Protein AF-A0A7X6WE53-F1 (afdb_monomer_lite)

Sequence (75 aa):
MWDNKVIEESMVIKLDNYLPEYPKFNKLIRRAPKREFTLTQYETEIALKNALRYVPEELHDVLAPEFLEELLTTG

pLDDT: mean 91.14, std 5.87, range [60.88, 97.69]

Foldseek 3Di:
DDDLVNVVVPDPDADDQDDDPDDDDDPVDDDDDADDQPDDPVVLVVVLVVVCSRHDPSCSVPVSVVVSCCSVPRD

Radius of gyration: 14.94 Å; chains: 1; bounding box: 34×35×29 Å

Structure (mmCIF, N/CA/C/O backbone):
data_AF-A0A7X6WE53-F1
#
_entry.id   AF-A0A7X6WE53-F1
#
loop_
_atom_site.group_PDB
_atom_site.id
_atom_site.type_symbol
_atom_site.label_atom_id
_atom_site.label_alt_id
_atom_site.label_comp_id
_atom_site.label_asym_id
_atom_site.label_entity_id
_atom_site.label_seq_id
_atom_site.pdbx_PDB_ins_code
_atom_site.Cartn_x
_atom_site.Cartn_y
_atom_site.Cartn_z
_atom_site.occupancy
_atom_site.B_iso_or_equiv
_atom_site.auth_seq_id
_atom_site.auth_comp_id
_atom_site.auth_asym_id
_atom_site.auth_atom_id
_atom_site.pdbx_PDB_model_num
ATOM 1 N N . MET A 1 1 ? 18.850 13.718 -5.317 1.00 60.88 1 MET A N 1
ATOM 2 C CA . MET A 1 1 ? 17.704 12.787 -5.326 1.00 60.88 1 MET A CA 1
ATOM 3 C C . MET A 1 1 ? 18.061 11.696 -6.315 1.00 60.88 1 MET A C 1
ATOM 5 O O . MET A 1 1 ? 18.591 12.040 -7.363 1.00 60.88 1 MET A O 1
ATOM 9 N N . TRP A 1 2 ? 17.942 10.427 -5.932 1.00 74.38 2 TRP A N 1
ATOM 10 C CA . TRP A 1 2 ? 18.285 9.315 -6.821 1.00 74.38 2 TRP A CA 1
ATOM 11 C C . TRP A 1 2 ? 17.135 9.145 -7.810 1.00 74.38 2 TRP A C 1
ATOM 13 O O . TRP A 1 2 ? 15.980 9.249 -7.406 1.00 74.38 2 TRP A O 1
ATOM 23 N N . ASP A 1 3 ? 17.463 8.975 -9.084 1.00 85.50 3 ASP A N 1
ATOM 24 C CA . ASP A 1 3 ? 16.479 8.743 -10.136 1.00 85.50 3 ASP A CA 1
ATOM 25 C C . ASP A 1 3 ? 15.991 7.289 -10.071 1.00 85.50 3 ASP A C 1
ATOM 27 O O . ASP A 1 3 ? 16.793 6.381 -9.831 1.00 85.50 3 ASP A O 1
ATOM 31 N N . ASN A 1 4 ? 14.695 7.057 -10.279 1.00 82.81 4 ASN A N 1
ATOM 32 C CA . ASN A 1 4 ? 14.107 5.721 -10.149 1.00 82.81 4 ASN A CA 1
ATOM 33 C C . ASN A 1 4 ? 14.688 4.749 -11.180 1.00 82.81 4 ASN A C 1
ATOM 35 O O . ASN A 1 4 ? 14.912 3.583 -10.861 1.00 82.81 4 ASN A O 1
ATOM 39 N N . LYS A 1 5 ? 15.093 5.257 -12.347 1.00 84.56 5 LYS A N 1
ATOM 40 C CA . LYS A 1 5 ? 15.839 4.493 -13.349 1.00 84.56 5 LYS A CA 1
ATOM 41 C C . LYS A 1 5 ? 17.203 4.009 -12.844 1.00 84.56 5 LYS A C 1
ATOM 43 O O . LYS A 1 5 ? 17.581 2.865 -13.067 1.00 84.56 5 LYS A O 1
ATOM 48 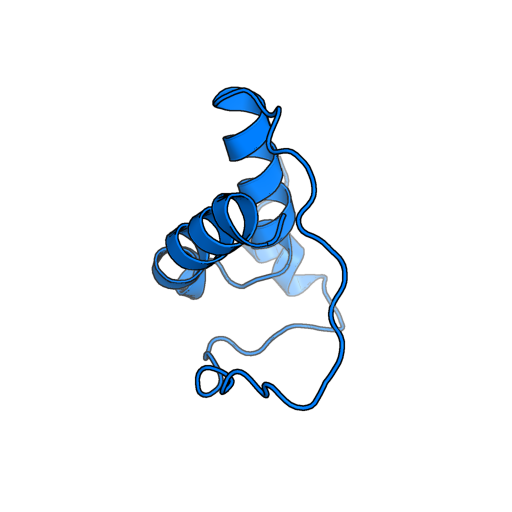N N . VAL A 1 6 ? 17.937 4.853 -12.116 1.00 86.25 6 VAL A N 1
ATOM 49 C CA . VAL A 1 6 ? 19.245 4.487 -11.537 1.00 86.25 6 VAL A CA 1
ATOM 50 C C . VAL A 1 6 ? 19.075 3.442 -10.434 1.00 86.25 6 VAL A C 1
ATOM 52 O O . VAL A 1 6 ? 19.869 2.506 -10.330 1.00 86.25 6 VAL A O 1
ATOM 55 N N . ILE A 1 7 ? 18.030 3.587 -9.614 1.00 84.94 7 ILE A N 1
ATOM 56 C CA . ILE A 1 7 ? 17.680 2.604 -8.584 1.00 84.94 7 ILE A CA 1
ATOM 57 C C . ILE A 1 7 ? 17.369 1.264 -9.248 1.00 84.94 7 ILE A C 1
ATOM 59 O O . ILE A 1 7 ? 17.959 0.252 -8.870 1.00 84.94 7 ILE A O 1
ATOM 63 N N . GLU A 1 8 ? 16.514 1.271 -10.270 1.00 84.62 8 GLU A N 1
ATOM 64 C CA . GLU A 1 8 ? 16.158 0.083 -11.032 1.00 84.62 8 GLU A CA 1
ATOM 65 C C . GLU A 1 8 ? 17.402 -0.579 -11.632 1.00 84.62 8 GLU A C 1
ATOM 67 O O . GLU A 1 8 ? 17.609 -1.770 -11.426 1.00 84.62 8 GLU A O 1
ATOM 72 N N . GLU A 1 9 ? 18.269 0.157 -12.329 1.00 87.06 9 GLU A N 1
ATOM 73 C CA . GLU A 1 9 ? 19.509 -0.370 -12.921 1.00 87.06 9 GLU A CA 1
ATOM 74 C C . GLU A 1 9 ? 20.436 -1.025 -11.882 1.00 87.06 9 GLU A C 1
ATOM 76 O O . GLU A 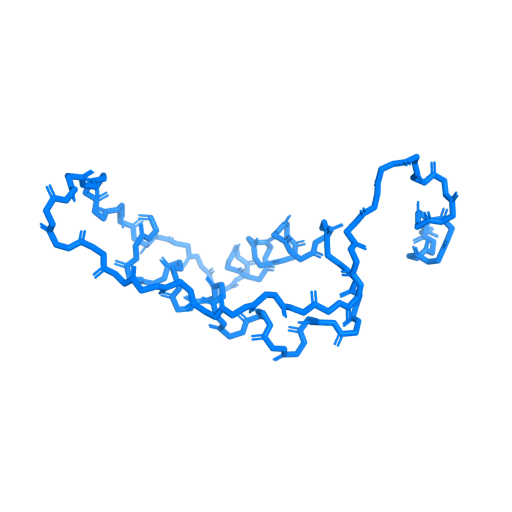1 9 ? 21.068 -2.038 -12.183 1.00 87.06 9 GLU A O 1
ATOM 81 N N . SER A 1 10 ? 20.477 -0.502 -10.652 1.00 87.88 10 SER A N 1
ATOM 82 C CA . SER A 1 10 ? 21.310 -1.038 -9.565 1.00 87.88 10 SER A CA 1
ATOM 83 C C . SER A 1 10 ? 20.756 -2.299 -8.880 1.00 87.88 10 SER A C 1
ATOM 85 O O . SER A 1 10 ? 21.488 -2.976 -8.153 1.00 87.88 10 SER A O 1
ATOM 87 N N . MET A 1 11 ? 19.478 -2.634 -9.087 1.00 85.06 11 MET A N 1
ATOM 88 C CA . MET A 1 11 ? 18.837 -3.785 -8.448 1.00 85.06 11 MET A CA 1
ATOM 89 C C . MET A 1 11 ? 19.182 -5.098 -9.163 1.00 85.06 11 MET A C 1
ATOM 91 O O . MET A 1 11 ? 18.940 -5.259 -10.356 1.00 85.06 11 MET A O 1
ATOM 95 N N . VAL A 1 12 ? 19.693 -6.079 -8.411 1.00 88.06 12 VAL A N 1
ATOM 96 C CA . VAL A 1 12 ? 19.968 -7.440 -8.920 1.00 88.06 12 VAL A CA 1
ATOM 97 C C . VAL A 1 12 ? 18.686 -8.270 -9.037 1.00 88.06 12 VAL A C 1
ATOM 99 O O . VAL A 1 12 ? 18.565 -9.108 -9.925 1.00 88.06 12 VAL A O 1
ATOM 102 N N . ILE A 1 13 ? 17.726 -8.036 -8.139 1.00 86.69 13 ILE A N 1
ATOM 103 C CA . ILE A 1 13 ? 16.420 -8.698 -8.119 1.00 86.69 13 ILE A CA 1
ATOM 104 C C . ILE A 1 13 ? 15.373 -7.638 -8.429 1.00 86.69 13 ILE A C 1
ATOM 106 O O . ILE A 1 13 ? 15.297 -6.633 -7.723 1.00 86.69 13 ILE A O 1
ATOM 110 N N . LYS A 1 14 ? 14.577 -7.876 -9.470 1.00 84.12 14 LYS A N 1
ATOM 111 C CA . LYS A 1 14 ? 13.515 -6.976 -9.922 1.00 84.12 14 LYS A CA 1
ATOM 112 C C . LYS A 1 14 ? 12.226 -7.761 -10.098 1.00 84.12 14 LYS A C 1
ATOM 114 O O . LYS A 1 14 ? 12.266 -8.963 -10.359 1.00 84.12 14 LYS A O 1
ATOM 119 N N . LEU A 1 15 ? 1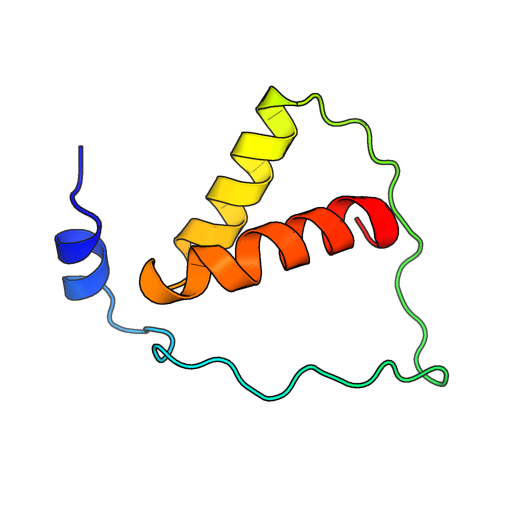1.107 -7.073 -9.930 1.00 88.25 15 LEU A N 1
ATOM 120 C CA . LEU A 1 15 ? 9.815 -7.591 -10.352 1.00 88.25 15 LEU A CA 1
ATOM 121 C C . LEU A 1 15 ? 9.656 -7.374 -11.853 1.00 88.25 15 LEU A C 1
ATOM 123 O O . LEU A 1 15 ? 10.187 -6.408 -12.404 1.00 88.25 15 LEU A O 1
ATOM 127 N N . ASP A 1 16 ? 8.911 -8.268 -12.490 1.00 88.88 16 ASP A N 1
ATOM 128 C CA . ASP A 1 16 ? 8.496 -8.066 -13.868 1.00 88.88 16 ASP A CA 1
ATOM 129 C C . ASP A 1 16 ? 7.519 -6.881 -13.962 1.00 88.88 16 ASP A C 1
ATOM 131 O O . ASP A 1 16 ? 6.838 -6.523 -12.998 1.00 88.88 16 ASP A O 1
ATOM 135 N N . ASN A 1 17 ? 7.416 -6.284 -15.146 1.00 89.69 17 ASN A N 1
ATOM 136 C CA . ASN A 1 17 ? 6.528 -5.151 -15.410 1.00 89.69 17 ASN A CA 1
ATOM 137 C C . ASN A 1 17 ? 5.093 -5.566 -15.785 1.00 89.69 17 ASN A C 1
ATOM 139 O O . ASN A 1 17 ? 4.368 -4.800 -16.417 1.00 89.69 17 ASN A O 1
ATOM 143 N N . TYR A 1 18 ? 4.668 -6.773 -15.414 1.00 93.25 18 TYR A N 1
ATOM 144 C CA . TYR A 1 18 ? 3.299 -7.241 -15.601 1.00 93.25 18 TYR A CA 1
ATOM 145 C C . TYR A 1 18 ? 2.731 -7.766 -14.286 1.00 93.25 18 TYR A C 1
ATOM 147 O O . TYR A 1 18 ? 3.441 -8.328 -13.452 1.00 93.25 18 TYR A O 1
ATOM 155 N N . LEU A 1 19 ? 1.423 -7.589 -14.111 1.00 92.12 19 LEU A N 1
ATOM 156 C CA . LEU A 1 19 ? 0.715 -8.090 -12.940 1.00 92.12 19 LEU A CA 1
ATOM 157 C C . LEU A 1 19 ? 0.265 -9.538 -13.167 1.00 92.12 19 LEU A C 1
ATOM 159 O O . LEU A 1 19 ? -0.198 -9.871 -14.263 1.00 92.12 19 LEU A O 1
ATOM 163 N N . PRO A 1 20 ? 0.370 -10.405 -12.147 1.00 93.19 20 PRO A N 1
ATOM 164 C CA . PRO A 1 20 ? -0.263 -11.714 -12.186 1.00 93.19 20 PRO A CA 1
ATOM 165 C C . PRO A 1 20 ? -1.793 -11.578 -12.142 1.00 93.19 20 PRO A C 1
ATOM 167 O O . PRO A 1 20 ? -2.343 -10.508 -11.883 1.00 93.19 20 PRO A O 1
ATOM 170 N N . GLU A 1 21 ? -2.500 -12.689 -12.351 1.00 93.50 21 GLU A N 1
ATOM 171 C CA . GLU A 1 21 ? -3.943 -12.725 -12.109 1.00 93.50 21 GLU A CA 1
ATOM 172 C C . GLU A 1 21 ? -4.267 -12.412 -10.643 1.00 93.50 21 GLU A C 1
ATOM 174 O O . GLU A 1 21 ? -3.605 -12.902 -9.722 1.00 93.50 21 GLU A O 1
ATOM 179 N N . TYR A 1 22 ? -5.334 -11.639 -10.428 1.00 90.38 22 TYR A N 1
ATOM 180 C CA . TYR A 1 22 ? -5.760 -11.259 -9.088 1.00 90.38 22 TYR A CA 1
ATOM 181 C C . TYR A 1 22 ? -6.120 -12.500 -8.247 1.00 90.38 22 TYR A C 1
ATOM 183 O O . TYR A 1 22 ? -6.909 -13.350 -8.691 1.00 90.38 22 TYR A O 1
ATOM 191 N N . PRO A 1 23 ? -5.575 -12.641 -7.026 1.00 91.00 23 PRO A N 1
ATOM 192 C CA . PRO A 1 23 ? -5.760 -13.846 -6.234 1.00 91.00 23 PRO A CA 1
ATOM 193 C C . PRO A 1 23 ? -7.209 -13.999 -5.753 1.00 91.00 23 PRO A C 1
ATOM 195 O O . PRO A 1 23 ? -7.867 -13.057 -5.315 1.00 91.00 23 PRO A O 1
ATOM 198 N N . LYS A 1 24 ? -7.715 -15.237 -5.756 1.00 92.00 24 LYS A N 1
ATOM 199 C CA . LYS A 1 24 ? -9.046 -15.543 -5.208 1.00 92.00 24 LYS A CA 1
ATOM 200 C C . LYS A 1 24 ? -9.002 -15.643 -3.685 1.00 92.00 24 LYS A C 1
ATOM 202 O O . LYS A 1 24 ? -8.180 -16.366 -3.118 1.00 92.00 24 LYS A O 1
ATOM 207 N N . PHE A 1 25 ? -9.954 -14.998 -3.013 1.00 89.25 25 PHE A N 1
ATOM 208 C CA . PHE A 1 25 ? -10.090 -15.100 -1.561 1.00 89.25 25 PHE A CA 1
ATOM 209 C C . PHE A 1 25 ? -10.515 -16.515 -1.129 1.00 89.25 25 PHE A C 1
ATOM 211 O O . PHE A 1 25 ? -11.611 -16.981 -1.445 1.00 89.25 25 PHE A O 1
ATOM 218 N N . ASN A 1 26 ? -9.664 -17.195 -0.356 1.00 92.56 26 ASN A N 1
ATOM 219 C CA . ASN A 1 26 ? -9.949 -18.525 0.183 1.00 92.56 26 ASN A CA 1
ATOM 220 C C . ASN A 1 26 ? -10.514 -18.444 1.612 1.00 92.56 26 ASN A C 1
ATOM 222 O O . ASN A 1 26 ? -9.777 -18.193 2.566 1.00 92.56 26 ASN A O 1
ATOM 226 N N . LYS A 1 27 ? -11.816 -18.726 1.759 1.00 91.44 27 LYS A N 1
ATOM 227 C CA . LYS A 1 27 ? -12.544 -18.678 3.043 1.00 91.44 27 LYS A CA 1
ATOM 228 C C . LYS A 1 27 ? -12.144 -19.768 4.045 1.00 91.44 27 LYS A C 1
ATOM 230 O O . LYS A 1 27 ? -12.497 -19.660 5.214 1.00 91.44 27 LYS A O 1
ATOM 235 N N . LEU A 1 28 ? -11.444 -20.817 3.610 1.00 94.69 28 LEU A N 1
ATOM 236 C CA . LEU A 1 28 ? -11.038 -21.928 4.479 1.00 94.69 28 LEU A CA 1
ATOM 237 C C . LEU A 1 28 ? -9.756 -21.626 5.271 1.00 94.69 28 LEU A C 1
ATOM 239 O O . LEU A 1 28 ? -9.419 -22.362 6.196 1.00 94.69 28 LEU A O 1
ATOM 243 N N . ILE A 1 29 ? -9.037 -20.552 4.926 1.00 93.31 29 ILE A N 1
ATOM 244 C CA . ILE A 1 29 ? -7.769 -20.173 5.557 1.00 93.31 29 ILE A CA 1
ATOM 245 C C . ILE A 1 29 ? -8.027 -19.077 6.595 1.00 93.31 29 ILE A C 1
ATOM 247 O O . ILE A 1 29 ? -8.602 -18.036 6.276 1.00 93.31 29 ILE A O 1
ATOM 251 N N . ARG A 1 30 ? -7.563 -19.277 7.838 1.00 94.12 30 ARG A N 1
ATOM 252 C CA . ARG A 1 30 ? -7.600 -18.211 8.852 1.00 94.12 30 ARG A CA 1
ATOM 253 C C . ARG A 1 30 ? -6.661 -17.067 8.464 1.00 94.12 30 ARG A C 1
ATOM 255 O O . ARG A 1 30 ? -5.524 -17.305 8.062 1.00 94.12 30 ARG A O 1
ATOM 262 N N . ARG A 1 31 ? -7.123 -15.829 8.639 1.00 90.62 31 ARG A N 1
ATOM 263 C CA . ARG A 1 31 ? -6.357 -14.597 8.400 1.00 90.62 31 ARG A CA 1
ATOM 264 C C . ARG A 1 31 ? -6.166 -13.826 9.703 1.00 90.62 31 ARG A C 1
ATOM 266 O O . ARG A 1 31 ? -6.865 -14.083 10.683 1.00 90.62 31 ARG A O 1
ATOM 273 N N . ALA A 1 32 ? -5.205 -12.908 9.704 1.00 93.12 32 ALA A N 1
ATOM 274 C CA . ALA A 1 32 ? -5.059 -11.952 10.792 1.00 93.12 32 ALA A CA 1
ATOM 275 C C . ALA A 1 32 ? -6.336 -11.093 10.917 1.00 93.12 32 ALA A C 1
ATOM 277 O O . ALA A 1 32 ? -7.015 -10.872 9.909 1.00 93.12 32 ALA A O 1
ATOM 278 N N . PRO A 1 33 ? -6.693 -10.636 12.129 1.00 91.81 33 PRO A N 1
ATOM 279 C CA . PRO A 1 33 ? -7.752 -9.650 12.287 1.00 91.81 33 PRO A CA 1
ATOM 280 C C . PRO A 1 33 ? -7.341 -8.327 11.632 1.00 91.81 33 PRO A C 1
ATOM 282 O O . PRO A 1 33 ? -6.153 -8.010 11.565 1.00 91.81 33 PRO A O 1
ATOM 285 N N . LYS A 1 34 ? -8.339 -7.551 11.203 1.00 91.31 34 LYS A N 1
ATOM 286 C CA . LYS A 1 34 ? -8.149 -6.178 10.733 1.00 91.31 34 LYS A CA 1
ATOM 287 C C . LYS A 1 34 ? -7.525 -5.331 11.852 1.00 91.31 34 LYS A C 1
ATOM 289 O O . LYS A 1 34 ? -8.040 -5.326 12.972 1.00 91.31 34 LYS A O 1
ATOM 294 N N . ARG A 1 35 ? -6.448 -4.616 11.552 1.00 91.06 35 ARG A N 1
ATOM 295 C CA . ARG A 1 35 ? -5.854 -3.559 12.375 1.00 91.06 35 ARG A CA 1
ATOM 296 C C . ARG A 1 35 ? -6.648 -2.268 12.213 1.00 91.06 35 ARG A C 1
ATOM 298 O O . ARG A 1 35 ? -7.295 -1.995 11.201 1.00 91.06 35 ARG A O 1
ATOM 305 N N . GLU A 1 36 ? -6.618 -1.464 13.262 1.00 89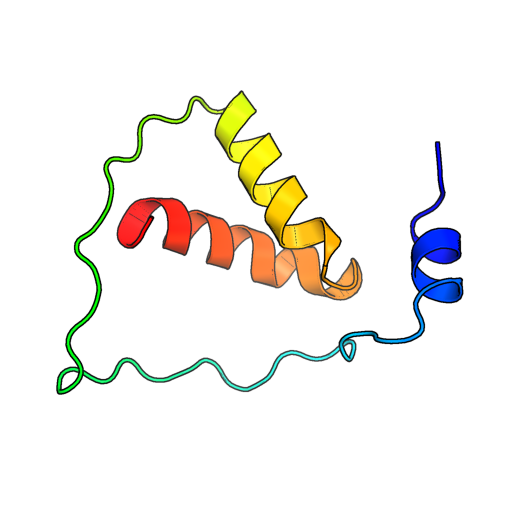.94 36 GLU A N 1
ATOM 306 C CA . GLU A 1 36 ? -7.273 -0.164 13.253 1.00 89.94 36 GLU A CA 1
ATOM 307 C C . GLU A 1 36 ? -6.549 0.785 12.294 1.00 89.94 36 GLU A C 1
ATOM 309 O O . GLU A 1 36 ? -5.330 0.942 12.344 1.00 89.94 36 GLU A O 1
ATOM 314 N N . PHE A 1 37 ? -7.316 1.429 11.417 1.00 90.44 37 PHE A N 1
ATOM 315 C CA . PHE A 1 37 ? -6.796 2.443 10.513 1.00 90.44 37 PHE A CA 1
ATOM 316 C C . PHE A 1 37 ? -6.805 3.798 11.226 1.00 90.44 37 PHE A C 1
ATOM 318 O O . PHE A 1 37 ? -7.851 4.431 11.364 1.00 90.44 37 PHE A O 1
ATOM 325 N N . THR A 1 38 ? -5.636 4.223 11.705 1.00 93.19 38 THR A N 1
ATOM 326 C CA . THR A 1 38 ? -5.455 5.471 12.468 1.00 93.19 38 THR A CA 1
ATOM 327 C C . THR A 1 38 ? -4.586 6.497 11.743 1.00 93.19 38 THR A C 1
ATOM 329 O O . THR A 1 38 ? -4.214 7.507 12.336 1.00 93.19 38 THR A O 1
ATOM 332 N N . LEU A 1 39 ? -4.211 6.223 10.492 1.00 94.50 39 LEU A N 1
ATOM 333 C CA . LEU A 1 39 ? -3.311 7.078 9.729 1.00 94.50 39 LEU A CA 1
ATOM 334 C C . LEU A 1 39 ? -4.030 8.350 9.278 1.00 94.50 39 LEU A C 1
ATOM 336 O O . LEU A 1 39 ? -5.169 8.325 8.810 1.00 94.50 39 LEU A O 1
ATOM 340 N N . THR A 1 40 ? -3.328 9.472 9.367 1.00 96.81 40 THR A N 1
ATOM 341 C CA . THR A 1 40 ? -3.711 10.711 8.691 1.00 96.81 40 THR A CA 1
ATOM 342 C C . THR A 1 40 ? -3.570 10.564 7.174 1.00 96.81 40 THR A C 1
ATOM 344 O O . THR A 1 40 ? -2.930 9.637 6.672 1.00 96.81 40 THR A O 1
ATOM 347 N N . GLN A 1 41 ? -4.122 11.510 6.411 1.00 96.12 41 GLN A N 1
ATOM 348 C CA . GLN A 1 41 ? -3.950 11.536 4.955 1.00 96.12 41 GLN A CA 1
ATOM 349 C C . GLN A 1 41 ? -2.463 11.546 4.557 1.00 96.12 41 GLN A C 1
ATOM 351 O O . GLN A 1 41 ? -2.048 10.774 3.698 1.00 96.12 41 GLN A O 1
ATOM 356 N N . TYR A 1 42 ? -1.646 12.355 5.237 1.00 97.69 42 TYR A N 1
ATOM 357 C CA . TYR A 1 42 ? -0.209 12.439 4.974 1.00 97.69 42 TYR A CA 1
ATOM 358 C C . TYR A 1 42 ? 0.517 11.114 5.254 1.00 97.69 42 TYR A C 1
ATOM 360 O O . TYR A 1 42 ? 1.336 10.659 4.456 1.00 97.69 42 TYR A O 1
ATOM 368 N N . GLU A 1 43 ? 0.195 10.452 6.365 1.00 97.06 43 GLU A N 1
ATOM 369 C CA . GLU A 1 43 ? 0.776 9.144 6.691 1.00 97.06 43 GLU A CA 1
ATOM 370 C C . GLU A 1 43 ? 0.300 8.049 5.734 1.00 97.06 43 GLU A C 1
ATOM 372 O O . GLU A 1 43 ? 1.072 7.155 5.393 1.00 97.06 43 GLU A O 1
ATOM 377 N N . THR A 1 44 ? -0.939 8.146 5.253 1.00 96.19 44 THR A N 1
ATOM 378 C CA . THR A 1 44 ? -1.493 7.245 4.237 1.00 96.19 44 THR A CA 1
ATOM 379 C C . THR A 1 44 ? -0.727 7.375 2.923 1.00 96.19 44 THR A C 1
ATOM 381 O O . THR A 1 44 ? -0.311 6.372 2.349 1.00 96.19 44 THR A O 1
ATOM 384 N N . GLU A 1 45 ? -0.446 8.602 2.478 1.00 96.69 45 GLU A N 1
ATOM 385 C CA . GLU A 1 45 ? 0.387 8.845 1.296 1.00 96.69 45 GLU A CA 1
ATOM 386 C C . GLU A 1 45 ? 1.806 8.280 1.465 1.00 96.69 45 GLU A C 1
ATOM 388 O O . GLU A 1 45 ? 2.360 7.704 0.527 1.00 96.69 45 GLU A O 1
ATOM 393 N N . ILE A 1 46 ? 2.401 8.401 2.657 1.00 97.25 46 ILE A N 1
ATOM 394 C CA . ILE A 1 46 ? 3.707 7.796 2.960 1.00 97.25 46 ILE A CA 1
ATOM 395 C C . ILE A 1 46 ? 3.626 6.268 2.925 1.00 97.25 46 ILE A C 1
ATOM 397 O O . ILE A 1 46 ?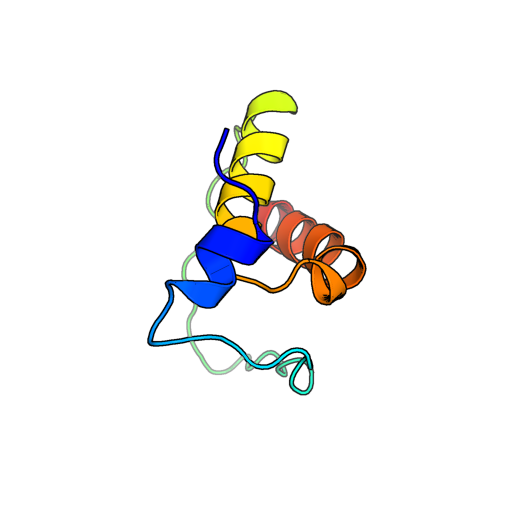 4.519 5.628 2.368 1.00 97.25 46 ILE A O 1
ATOM 401 N N . ALA A 1 47 ? 2.580 5.672 3.497 1.00 95.69 47 ALA A N 1
ATOM 402 C CA . ALA A 1 47 ? 2.378 4.227 3.488 1.00 95.69 47 ALA A CA 1
ATOM 403 C C . ALA A 1 47 ? 2.272 3.690 2.052 1.00 95.69 47 ALA A C 1
ATOM 405 O O . ALA A 1 47 ? 2.956 2.725 1.712 1.00 95.69 47 ALA A O 1
ATOM 406 N N . LEU A 1 48 ? 1.515 4.373 1.188 1.00 96.12 48 LEU A N 1
ATOM 407 C CA . LEU A 1 48 ? 1.411 4.025 -0.229 1.00 96.12 48 LEU A CA 1
ATOM 408 C C . LEU A 1 48 ? 2.756 4.158 -0.950 1.00 96.12 48 LEU A C 1
ATOM 410 O O . LEU A 1 48 ? 3.182 3.221 -1.619 1.00 96.12 48 LEU A O 1
ATOM 414 N N . LYS A 1 49 ? 3.491 5.262 -0.756 1.00 95.44 49 LYS A N 1
ATOM 415 C CA . LYS A 1 49 ? 4.843 5.430 -1.327 1.00 95.44 49 LYS A CA 1
ATOM 416 C C . LYS A 1 49 ? 5.803 4.330 -0.867 1.00 95.44 49 LYS A C 1
ATOM 418 O O . LYS A 1 49 ? 6.620 3.847 -1.648 1.00 95.44 49 LYS A O 1
ATOM 423 N N . ASN A 1 50 ? 5.695 3.908 0.391 1.00 95.25 50 ASN A N 1
ATOM 424 C CA . ASN A 1 50 ? 6.505 2.826 0.943 1.00 95.25 50 ASN A CA 1
ATOM 425 C C . ASN A 1 50 ? 6.188 1.464 0.321 1.00 95.25 50 ASN A C 1
ATOM 427 O O . ASN A 1 50 ? 7.107 0.659 0.187 1.00 95.25 50 ASN A O 1
ATOM 431 N N . ALA A 1 51 ? 4.933 1.206 -0.046 1.00 94.69 51 ALA A N 1
ATOM 432 C CA . ALA A 1 51 ? 4.548 -0.004 -0.765 1.00 94.69 51 ALA A CA 1
ATOM 433 C C . ALA A 1 51 ? 5.004 0.054 -2.235 1.00 94.69 51 ALA A C 1
ATOM 435 O O . ALA A 1 51 ? 5.658 -0.867 -2.722 1.00 94.69 51 ALA A O 1
ATOM 436 N N . LEU A 1 52 ? 4.744 1.175 -2.913 1.00 94.31 52 LEU A N 1
ATOM 437 C CA . LEU A 1 52 ? 5.008 1.356 -4.344 1.00 94.31 52 LEU A CA 1
ATOM 438 C C . LEU A 1 52 ? 6.502 1.393 -4.701 1.00 94.31 52 LEU A C 1
ATOM 440 O O . LEU A 1 52 ? 6.860 1.057 -5.825 1.00 94.31 52 LEU A O 1
ATOM 444 N N . ARG A 1 53 ? 7.400 1.719 -3.759 1.00 91.44 53 ARG A N 1
ATOM 445 C CA . ARG A 1 53 ? 8.856 1.776 -4.023 1.00 91.44 53 ARG A CA 1
ATOM 446 C C . ARG A 1 53 ? 9.482 0.450 -4.474 1.00 91.44 53 ARG A C 1
ATOM 448 O O . ARG A 1 53 ? 10.628 0.444 -4.906 1.00 91.44 53 ARG A O 1
ATOM 455 N N . TYR A 1 54 ? 8.779 -0.665 -4.290 1.00 89.88 54 TYR A N 1
ATOM 456 C CA . TYR A 1 54 ? 9.247 -1.999 -4.673 1.00 89.88 54 TYR A CA 1
ATOM 457 C C . TYR A 1 54 ? 8.753 -2.442 -6.051 1.00 89.88 54 TYR A C 1
ATOM 459 O O . TYR A 1 54 ? 9.091 -3.538 -6.489 1.00 89.88 54 TYR A O 1
ATOM 467 N N . VAL A 1 55 ? 7.942 -1.620 -6.712 1.00 90.94 55 VAL A N 1
ATOM 468 C CA . VAL A 1 55 ? 7.220 -1.971 -7.931 1.00 90.94 55 VAL A CA 1
ATOM 469 C C . VAL A 1 55 ? 7.593 -0.992 -9.051 1.00 90.94 55 VAL A C 1
ATOM 471 O O . VAL A 1 55 ? 7.737 0.200 -8.764 1.00 90.94 55 VAL A O 1
ATOM 474 N N . PRO A 1 56 ? 7.715 -1.449 -10.314 1.00 92.25 56 PRO A N 1
ATOM 475 C CA . PRO A 1 56 ? 7.856 -0.563 -11.469 1.00 92.25 56 PRO A CA 1
ATOM 476 C C . PRO A 1 56 ? 6.774 0.526 -11.521 1.00 92.25 56 PRO A C 1
ATOM 478 O O . PRO A 1 56 ? 5.599 0.247 -11.280 1.00 92.25 56 PRO A O 1
ATOM 481 N N . GLU A 1 57 ? 7.164 1.754 -11.877 1.00 91.62 57 GLU A N 1
ATOM 482 C CA . GLU A 1 57 ? 6.254 2.915 -11.958 1.00 91.62 57 GLU A CA 1
ATOM 483 C C . GLU A 1 57 ? 5.068 2.684 -12.897 1.00 91.62 57 GLU A C 1
ATOM 485 O O . GLU A 1 57 ? 3.958 3.125 -12.614 1.00 91.62 57 GLU A O 1
ATOM 490 N N . GLU A 1 58 ? 5.286 1.923 -13.971 1.00 93.06 58 GLU A N 1
ATOM 491 C CA . GLU A 1 58 ? 4.272 1.552 -14.966 1.00 93.06 58 GLU A CA 1
ATOM 492 C C . GLU A 1 58 ? 3.049 0.855 -14.345 1.00 93.06 58 GLU A C 1
ATOM 494 O O . GLU A 1 58 ? 1.960 0.882 -14.914 1.00 93.06 58 GLU A O 1
ATOM 499 N N . LEU A 1 59 ? 3.216 0.237 -13.171 1.00 95.19 59 LEU A N 1
ATOM 500 C CA . LEU A 1 59 ? 2.162 -0.493 -12.468 1.00 95.19 59 LEU A CA 1
ATOM 501 C C . LEU A 1 59 ? 1.504 0.323 -11.344 1.00 95.19 59 LEU A C 1
ATOM 503 O O . LEU A 1 59 ? 0.534 -0.143 -10.742 1.00 95.19 59 LEU A O 1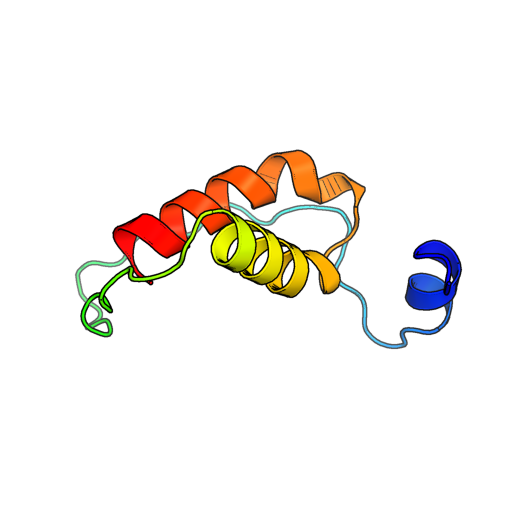
ATOM 507 N N . HIS A 1 60 ? 2.007 1.525 -11.032 1.00 95.38 60 HIS A N 1
ATOM 508 C CA . HIS A 1 60 ? 1.538 2.309 -9.881 1.00 95.38 60 HIS A CA 1
ATOM 509 C C . HIS A 1 60 ? 0.086 2.758 -10.034 1.00 95.38 60 HIS A C 1
ATOM 511 O O . HIS A 1 60 ? -0.645 2.738 -9.047 1.00 95.38 60 HIS A O 1
ATOM 517 N N . ASP A 1 61 ? -0.360 3.078 -11.250 1.00 95.62 61 ASP A N 1
ATOM 518 C CA . ASP A 1 61 ? -1.745 3.496 -11.513 1.00 95.62 61 ASP A CA 1
ATOM 519 C C . ASP A 1 61 ? -2.768 2.404 -11.164 1.00 95.62 61 ASP A C 1
ATOM 521 O O . ASP A 1 61 ? -3.887 2.703 -10.744 1.00 95.62 61 ASP A O 1
ATOM 525 N N . VAL A 1 62 ? -2.379 1.134 -11.309 1.00 95.19 62 VAL A N 1
ATOM 526 C CA . VAL A 1 62 ? -3.232 -0.019 -10.990 1.00 95.19 62 VAL A CA 1
ATOM 527 C C . VAL A 1 62 ? -3.123 -0.388 -9.512 1.00 95.19 62 VAL A C 1
ATOM 529 O O . VAL A 1 62 ? -4.136 -0.636 -8.864 1.00 95.19 62 VAL A O 1
ATOM 532 N N . LEU A 1 63 ? -1.909 -0.395 -8.958 1.00 95.81 63 LEU A N 1
ATOM 533 C CA . LEU A 1 63 ? -1.661 -0.882 -7.599 1.00 95.81 63 LEU A CA 1
ATOM 534 C C . LEU A 1 63 ? -1.940 0.146 -6.503 1.00 95.81 63 LEU A C 1
ATOM 536 O O . LEU A 1 63 ? -2.272 -0.234 -5.386 1.00 95.81 63 LEU A O 1
ATOM 540 N N . ALA A 1 64 ? -1.823 1.446 -6.779 1.00 96.12 64 ALA A N 1
ATOM 541 C CA . ALA A 1 64 ? -2.124 2.481 -5.794 1.00 96.12 64 ALA A CA 1
ATOM 542 C C . ALA A 1 64 ? -3.560 2.391 -5.233 1.00 96.12 64 ALA A C 1
ATOM 544 O O . ALA A 1 64 ? -3.701 2.407 -4.004 1.00 96.12 64 ALA A O 1
ATOM 545 N N . PRO A 1 65 ? -4.626 2.274 -6.059 1.00 96.56 65 PRO A N 1
ATOM 546 C CA . PRO A 1 65 ? -5.977 2.092 -5.533 1.00 96.56 65 PRO A CA 1
ATOM 547 C C . PRO A 1 65 ? -6.153 0.748 -4.812 1.00 96.56 65 PRO A C 1
ATOM 549 O O . PRO A 1 65 ? -6.826 0.714 -3.784 1.00 96.56 65 PRO A O 1
ATOM 552 N N . GLU A 1 66 ? -5.512 -0.325 -5.289 1.00 95.62 66 GLU A N 1
ATOM 553 C CA . GLU A 1 66 ? -5.543 -1.646 -4.642 1.00 95.62 66 GLU A CA 1
ATOM 554 C C . GLU A 1 66 ? -4.934 -1.598 -3.233 1.00 95.62 66 GLU A C 1
ATOM 556 O O . GLU A 1 66 ? -5.573 -1.989 -2.259 1.00 95.62 66 GLU A O 1
ATOM 561 N N . PHE A 1 67 ? -3.737 -1.027 -3.087 1.00 95.69 67 PHE A N 1
ATOM 562 C CA . PHE A 1 67 ? -3.072 -0.889 -1.790 1.00 95.69 67 PHE A CA 1
ATOM 563 C C . PHE A 1 67 ? -3.838 0.018 -0.828 1.00 95.69 67 PHE A C 1
ATOM 565 O O . PHE A 1 67 ? -3.840 -0.227 0.379 1.00 95.69 67 PHE A O 1
ATOM 572 N N . LEU A 1 68 ? -4.505 1.058 -1.335 1.00 95.69 68 LEU A N 1
ATOM 573 C CA . LEU A 1 68 ? -5.365 1.898 -0.506 1.00 95.69 68 LEU A CA 1
ATOM 574 C C . LEU A 1 68 ? -6.581 1.114 0.004 1.00 95.69 68 LEU A C 1
ATOM 576 O O . LEU A 1 68 ? -6.921 1.216 1.184 1.00 95.69 68 LEU A O 1
ATOM 580 N N . GLU A 1 69 ? -7.222 0.321 -0.855 1.00 94.94 69 GLU A N 1
ATOM 581 C CA . GLU A 1 69 ? -8.331 -0.544 -0.453 1.00 94.94 69 GLU A CA 1
ATOM 582 C C . GLU A 1 69 ? -7.884 -1.566 0.600 1.00 94.94 69 GLU A C 1
ATOM 584 O O . GLU A 1 69 ? -8.545 -1.711 1.634 1.00 94.94 69 GLU A O 1
ATOM 589 N N . GLU A 1 70 ? -6.736 -2.220 0.403 1.00 93.50 70 GLU A N 1
ATOM 590 C CA . GLU A 1 70 ? -6.174 -3.162 1.375 1.00 93.50 70 GLU A CA 1
ATOM 591 C C . GLU A 1 70 ? -5.908 -2.497 2.726 1.00 93.50 70 GLU A C 1
ATOM 593 O O . GLU A 1 70 ? -6.298 -3.037 3.765 1.00 93.50 70 GLU A O 1
ATOM 598 N N . LEU A 1 71 ? -5.318 -1.301 2.726 1.00 93.62 71 LEU A N 1
ATOM 599 C CA . LEU A 1 71 ? -5.026 -0.542 3.938 1.00 93.62 71 LEU A CA 1
ATOM 600 C C . LEU A 1 71 ? -6.301 -0.181 4.723 1.00 93.62 71 LEU A C 1
ATOM 602 O O . LEU A 1 71 ? -6.305 -0.217 5.953 1.00 93.62 71 LEU A O 1
ATOM 606 N N . LEU A 1 72 ? -7.405 0.119 4.030 1.00 92.00 72 LEU A N 1
ATOM 607 C CA . LEU A 1 72 ? -8.689 0.467 4.650 1.00 92.00 72 LEU A CA 1
ATOM 608 C C . LEU A 1 72 ? -9.488 -0.753 5.131 1.00 92.00 72 LEU A C 1
ATOM 610 O O . LEU A 1 72 ? -10.296 -0.638 6.062 1.00 92.00 72 LEU A O 1
ATOM 614 N N . THR A 1 73 ? -9.306 -1.916 4.504 1.00 90.00 73 THR A N 1
ATOM 615 C CA . THR A 1 73 ? -10.150 -3.106 4.712 1.00 90.00 73 THR A CA 1
ATOM 616 C C . THR A 1 73 ? -9.465 -4.206 5.519 1.00 90.00 73 THR A C 1
ATOM 618 O O . THR A 1 73 ? -10.117 -4.837 6.354 1.00 90.00 73 THR A O 1
ATOM 621 N N . THR A 1 74 ? -8.164 -4.400 5.314 1.00 86.25 74 THR A N 1
ATOM 622 C CA . THR A 1 74 ? -7.359 -5.504 5.864 1.00 86.25 74 THR A CA 1
ATOM 623 C C . THR A 1 74 ? -6.134 -5.061 6.654 1.00 86.25 74 THR A C 1
ATOM 625 O O . THR A 1 74 ? -5.487 -5.942 7.224 1.00 86.25 74 THR A O 1
ATOM 628 N N . GLY A 1 75 ? -5.852 -3.745 6.657 1.00 73.44 75 GLY A N 1
ATOM 629 C CA . GLY A 1 75 ? -4.705 -3.080 7.289 1.00 73.44 75 GLY A CA 1
ATOM 630 C C . GLY A 1 75 ? -4.277 -3.713 8.588 1.00 73.44 75 GLY A C 1
ATOM 631 O O . GLY A 1 75 ? -5.166 -4.179 9.318 1.00 73.44 75 GLY A O 1
#

Secondary structure (DSSP, 8-state):
---HHHHHHH-SS---SSPPPPPPP-TTS--PPPPP----HHHHHHHHHHHHTTS-GGGHHHHHHHHHHHHHHT-